Protein AF-A0A947T2P0-F1 (afdb_monomer)

pLDDT: mean 78.15, std 18.36, range [41.53, 95.62]

Radius of gyration: 22.37 Å; Cα contacts (8 Å, |Δi|>4): 62; chains: 1; bounding box: 40×73×29 Å

Mean predicted aligned error: 12.29 Å

Nearest PDB structures (foldseek):
  1wh6-assembly1_A  TM=2.568E-01  e=2.287E+00  Homo sapiens

Secondary structure (DSSP, 8-state):
-EEEEHHHHHHHHHHTS---TTTTHHHHHS--EEEEPTT--HHHHHHHHHHHHHHHHH--------------------

Structure (mmCIF, N/CA/C/O backbone):
data_AF-A0A947T2P0-F1
#
_entry.id   AF-A0A947T2P0-F1
#
loop_
_atom_site.group_PDB
_atom_site.id
_atom_site.type_symbol
_atom_site.label_atom_id
_atom_site.label_alt_id
_atom_site.label_comp_id
_atom_site.label_asym_id
_atom_site.label_entity_id
_atom_site.label_seq_id
_atom_site.pdbx_PDB_ins_code
_atom_site.Cartn_x
_atom_site.Cartn_y
_atom_site.Cartn_z
_atom_site.occupancy
_atom_site.B_iso_or_equiv
_atom_site.auth_seq_id
_atom_site.auth_comp_id
_atom_site.auth_asym_id
_atom_site.auth_atom_id
_atom_site.pdbx_PDB_model_num
ATOM 1 N N . MET A 1 1 ? 1.512 -12.205 -14.942 1.00 70.25 1 MET A N 1
ATOM 2 C CA . MET A 1 1 ? 0.717 -11.114 -14.330 1.00 70.25 1 MET A CA 1
ATOM 3 C C . MET A 1 1 ? 0.350 -11.448 -12.896 1.00 70.25 1 MET A C 1
ATOM 5 O O . MET A 1 1 ? -0.291 -12.469 -12.666 1.00 70.25 1 MET A O 1
ATOM 9 N N . ALA A 1 2 ? 0.774 -10.604 -11.955 1.00 87.06 2 ALA A N 1
ATOM 10 C CA . ALA A 1 2 ? 0.569 -10.785 -10.519 1.00 87.06 2 ALA A CA 1
ATOM 11 C C . ALA A 1 2 ? -0.401 -9.731 -9.963 1.00 87.06 2 ALA A C 1
ATOM 13 O O . ALA A 1 2 ? -0.468 -8.608 -10.464 1.00 87.06 2 ALA A O 1
ATOM 14 N N . TRP A 1 3 ? -1.148 -10.104 -8.927 1.00 91.62 3 TRP A N 1
ATOM 15 C CA . TRP A 1 3 ? -2.006 -9.201 -8.162 1.00 91.62 3 TRP A CA 1
ATOM 16 C C . TRP A 1 3 ? -1.402 -8.995 -6.780 1.00 91.62 3 TRP A C 1
ATOM 18 O O . TRP A 1 3 ? -0.937 -9.953 -6.166 1.00 91.62 3 TRP A O 1
ATOM 28 N N . LEU A 1 4 ? -1.413 -7.754 -6.304 1.00 93.12 4 LEU A N 1
ATOM 29 C CA . LEU A 1 4 ? -0.803 -7.358 -5.040 1.00 93.12 4 LEU A CA 1
ATOM 30 C C . LEU A 1 4 ? -1.840 -6.665 -4.177 1.00 93.12 4 LEU A C 1
ATOM 32 O O . LEU A 1 4 ? -2.481 -5.706 -4.605 1.00 93.12 4 LEU A O 1
ATOM 36 N N . TRP A 1 5 ? -1.999 -7.164 -2.961 1.00 94.75 5 TRP A N 1
ATOM 37 C CA . TRP A 1 5 ? -2.885 -6.563 -1.976 1.00 94.75 5 TRP A CA 1
ATOM 38 C C . TRP A 1 5 ? -2.236 -5.329 -1.356 1.00 94.75 5 TRP A C 1
ATOM 40 O O . TRP A 1 5 ? -1.013 -5.260 -1.227 1.00 94.75 5 TRP A O 1
ATOM 50 N N . THR A 1 6 ? -3.054 -4.371 -0.922 1.00 93.38 6 THR A N 1
ATOM 51 C CA . THR A 1 6 ? -2.587 -3.157 -0.239 1.00 93.38 6 THR A CA 1
ATOM 52 C C . THR A 1 6 ? -1.733 -3.433 0.997 1.00 93.38 6 THR A C 1
ATOM 54 O O . THR A 1 6 ? -0.853 -2.631 1.284 1.00 93.38 6 THR A O 1
ATOM 57 N N . ASP A 1 7 ? -1.920 -4.562 1.691 1.00 93.50 7 ASP A N 1
ATOM 58 C CA . ASP A 1 7 ? -1.050 -4.965 2.807 1.00 93.50 7 ASP A CA 1
ATOM 59 C C . ASP A 1 7 ? 0.378 -5.290 2.338 1.00 93.50 7 ASP A C 1
ATOM 61 O O . ASP A 1 7 ? 1.345 -4.798 2.911 1.00 93.50 7 ASP A O 1
ATOM 65 N N . THR A 1 8 ? 0.519 -6.005 1.217 1.00 94.25 8 THR A N 1
ATOM 66 C CA . THR A 1 8 ? 1.822 -6.264 0.585 1.00 94.25 8 THR A CA 1
ATOM 67 C C . THR A 1 8 ? 2.474 -4.973 0.091 1.00 94.25 8 THR A C 1
ATOM 69 O O . THR A 1 8 ? 3.679 -4.794 0.231 1.00 94.25 8 THR A O 1
ATOM 72 N N . LEU A 1 9 ? 1.691 -4.050 -0.477 1.00 94.25 9 LEU A N 1
ATOM 73 C CA . LEU A 1 9 ? 2.208 -2.744 -0.899 1.00 94.25 9 LEU A CA 1
ATOM 74 C C . LEU A 1 9 ? 2.657 -1.896 0.301 1.00 94.25 9 LEU A C 1
ATOM 76 O O . LEU A 1 9 ? 3.693 -1.242 0.225 1.00 94.25 9 LEU A O 1
ATOM 80 N N . ALA A 1 10 ? 1.911 -1.926 1.409 1.00 94.25 10 ALA A N 1
ATOM 81 C CA . ALA A 1 10 ? 2.290 -1.255 2.648 1.00 94.25 10 ALA A CA 1
ATOM 82 C C . ALA A 1 10 ? 3.588 -1.837 3.225 1.00 94.25 10 ALA A C 1
ATOM 84 O O . ALA A 1 10 ? 4.481 -1.075 3.577 1.00 94.25 10 ALA A O 1
ATOM 85 N N . ASP A 1 11 ? 3.734 -3.162 3.248 1.00 94.62 11 ASP A N 1
ATOM 86 C CA . ASP A 1 11 ? 4.955 -3.828 3.716 1.00 94.62 11 ASP A CA 1
ATOM 87 C C . ASP A 1 11 ? 6.194 -3.430 2.894 1.00 94.62 11 ASP A C 1
ATOM 89 O O . ASP A 1 11 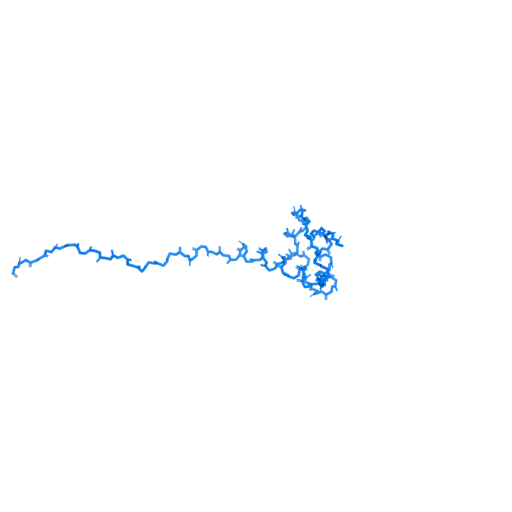? 7.253 -3.127 3.450 1.00 94.62 11 ASP A O 1
ATOM 93 N N . LEU A 1 12 ? 6.043 -3.330 1.568 1.00 94.69 12 LEU A N 1
ATOM 94 C CA . LEU A 1 12 ? 7.099 -2.848 0.675 1.00 94.69 12 LEU A CA 1
ATOM 95 C C . LEU A 1 12 ? 7.499 -1.400 0.988 1.00 94.69 12 LEU A C 1
ATOM 97 O O . LEU A 1 12 ? 8.690 -1.092 1.038 1.00 94.69 12 LEU A O 1
ATOM 101 N N . LEU A 1 13 ? 6.530 -0.511 1.216 1.00 94.50 13 LEU A N 1
ATOM 102 C CA . LEU A 1 13 ? 6.800 0.889 1.563 1.00 94.50 13 LEU A CA 1
ATOM 103 C C . LEU A 1 13 ? 7.449 1.028 2.943 1.00 94.50 13 LEU A C 1
ATOM 105 O O . LEU A 1 13 ? 8.362 1.830 3.113 1.00 94.50 13 LEU A O 1
ATOM 109 N N . GLU A 1 14 ? 7.027 0.229 3.916 1.00 95.62 14 GLU A N 1
ATOM 110 C CA . GLU A 1 14 ? 7.604 0.223 5.261 1.00 95.62 14 GLU A CA 1
ATOM 111 C C . GLU A 1 14 ? 9.053 -0.291 5.242 1.00 95.62 14 GLU A C 1
ATOM 113 O O . GLU A 1 14 ? 9.966 0.332 5.788 1.00 95.62 14 GLU A O 1
ATOM 118 N N . THR A 1 15 ? 9.291 -1.410 4.556 1.00 95.62 15 THR A N 1
ATOM 119 C CA . THR A 1 15 ? 10.581 -2.110 4.583 1.00 95.62 15 THR A CA 1
ATOM 120 C C . THR A 1 15 ? 11.615 -1.477 3.654 1.00 95.62 15 THR A C 1
ATOM 122 O O . THR A 1 15 ? 12.777 -1.305 4.037 1.00 95.62 15 THR A O 1
ATOM 125 N N . ILE A 1 16 ? 11.215 -1.145 2.423 1.00 93.56 16 ILE A N 1
ATOM 126 C CA . ILE A 1 16 ? 12.122 -0.664 1.372 1.00 93.56 16 ILE A CA 1
ATOM 127 C C . ILE A 1 16 ? 12.179 0.862 1.374 1.00 93.56 16 ILE A C 1
ATOM 129 O O . ILE A 1 16 ? 13.271 1.428 1.357 1.00 93.56 16 ILE A O 1
ATOM 133 N N . ASP A 1 17 ? 11.020 1.522 1.420 1.00 91.38 17 ASP A N 1
ATOM 134 C CA . ASP A 1 17 ? 10.917 2.986 1.322 1.00 91.38 17 ASP A CA 1
ATOM 135 C C . ASP A 1 17 ? 10.999 3.698 2.681 1.00 91.38 17 ASP A C 1
ATOM 137 O O . ASP A 1 17 ? 11.123 4.919 2.729 1.00 91.38 17 ASP A O 1
ATOM 141 N N . ARG A 1 18 ? 10.986 2.935 3.786 1.00 92.69 18 ARG A N 1
ATOM 142 C CA . ARG A 1 18 ? 11.039 3.438 5.170 1.00 92.69 18 ARG A CA 1
ATOM 143 C C . ARG A 1 18 ? 9.924 4.438 5.487 1.00 92.69 18 ARG A C 1
ATOM 145 O O . ARG A 1 18 ? 10.126 5.356 6.279 1.00 92.69 18 ARG A O 1
ATOM 152 N N . VAL A 1 19 ? 8.754 4.263 4.872 1.00 91.56 19 VAL A N 1
ATOM 153 C CA . VAL A 1 19 ? 7.569 5.071 5.182 1.00 91.56 19 VAL A CA 1
ATOM 154 C C . VAL A 1 19 ? 7.059 4.699 6.570 1.00 91.56 19 VAL A C 1
ATOM 156 O O . VAL A 1 19 ? 6.946 3.521 6.905 1.00 91.56 19 VAL A O 1
ATOM 159 N N . GLU A 1 20 ? 6.726 5.714 7.367 1.00 92.94 20 GLU A N 1
ATOM 160 C CA . GLU A 1 20 ? 6.219 5.521 8.723 1.00 92.94 20 GLU A CA 1
ATOM 161 C C . GLU A 1 20 ? 4.917 4.695 8.727 1.00 92.94 20 GLU A C 1
ATOM 163 O O . GLU A 1 20 ? 3.999 4.972 7.944 1.00 92.94 20 GLU A O 1
ATOM 168 N N . PRO A 1 21 ? 4.77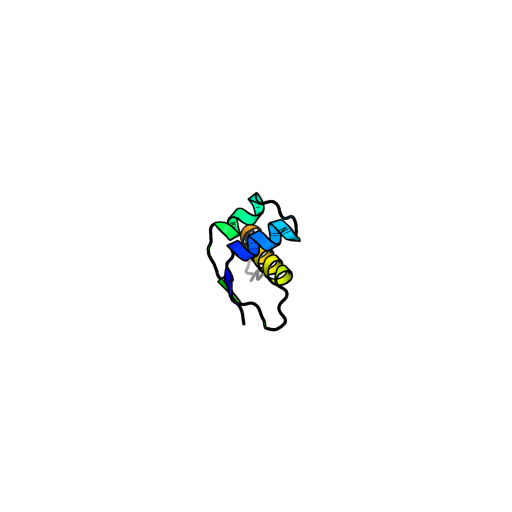2 3.725 9.647 1.00 89.50 21 PRO A N 1
ATOM 169 C CA . PRO A 1 21 ? 3.634 2.806 9.663 1.00 89.50 21 PRO A CA 1
ATOM 170 C C . PRO A 1 21 ? 2.287 3.513 9.868 1.00 89.50 21 PRO A C 1
ATOM 172 O O . PRO A 1 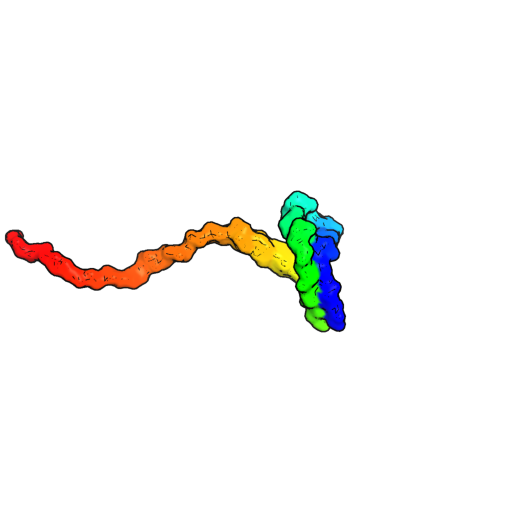21 ? 1.265 3.054 9.353 1.00 89.50 21 PRO A O 1
ATOM 175 N N . ASP A 1 22 ? 2.269 4.652 10.572 1.00 89.44 22 ASP A N 1
ATOM 176 C CA . ASP A 1 22 ? 1.050 5.448 10.766 1.00 89.44 22 ASP A CA 1
ATOM 177 C C . ASP A 1 22 ? 0.532 6.034 9.441 1.00 89.44 22 ASP A C 1
ATOM 179 O O . ASP A 1 22 ? -0.669 5.999 9.165 1.00 89.44 22 ASP A O 1
ATOM 183 N N . ALA A 1 23 ? 1.437 6.455 8.552 1.00 88.19 23 ALA A N 1
ATOM 184 C CA . ALA A 1 23 ? 1.081 6.972 7.234 1.00 88.19 23 ALA A CA 1
ATOM 185 C C . ALA A 1 23 ? 0.523 5.874 6.304 1.00 88.19 23 ALA A C 1
ATOM 187 O O . ALA A 1 23 ? -0.306 6.139 5.432 1.00 88.19 23 ALA A O 1
ATOM 188 N N . LEU A 1 24 ? 0.910 4.616 6.532 1.00 90.31 24 LEU A N 1
ATOM 189 C CA . LEU A 1 24 ? 0.433 3.447 5.785 1.00 90.31 24 LEU A CA 1
ATOM 190 C C . LEU A 1 24 ? -0.897 2.892 6.310 1.00 90.31 24 LEU A C 1
ATOM 192 O O . LEU A 1 24 ? -1.470 1.975 5.714 1.00 90.31 24 LEU A O 1
ATOM 196 N N . ARG A 1 25 ? -1.439 3.442 7.403 1.00 89.19 25 ARG A N 1
ATOM 197 C CA . ARG A 1 25 ? -2.687 2.959 8.009 1.00 89.19 25 ARG A CA 1
ATOM 198 C C . ARG A 1 25 ? -3.839 2.918 7.004 1.00 89.19 25 ARG A C 1
ATOM 200 O O . ARG A 1 25 ? -4.594 1.948 6.988 1.00 89.19 25 ARG A O 1
ATOM 207 N N . SER A 1 26 ? -3.941 3.919 6.130 1.00 86.31 26 SER A N 1
ATOM 208 C CA . SER A 1 26 ? -4.980 4.006 5.092 1.00 86.31 26 SER A CA 1
ATOM 209 C C . SER A 1 26 ? -4.915 2.869 4.062 1.00 86.31 26 SER A C 1
ATOM 211 O O . SER A 1 26 ? -5.961 2.404 3.610 1.00 86.31 26 SER A O 1
ATOM 213 N N . LEU A 1 27 ? -3.712 2.378 3.741 1.00 87.62 27 LEU A N 1
ATOM 214 C CA . LEU A 1 27 ? -3.505 1.209 2.877 1.00 87.62 27 LEU A CA 1
ATOM 215 C C . LEU A 1 27 ? -3.966 -0.080 3.571 1.00 87.62 27 LEU A C 1
ATOM 217 O O . LEU A 1 27 ? -4.646 -0.905 2.962 1.00 87.62 27 LEU A O 1
ATOM 221 N N . ARG A 1 28 ? -3.640 -0.235 4.860 1.00 87.75 28 ARG A N 1
ATOM 222 C CA . ARG A 1 28 ? -3.944 -1.449 5.637 1.00 87.75 28 ARG A CA 1
ATOM 223 C C . ARG A 1 28 ? -5.432 -1.595 5.978 1.00 87.75 28 ARG A C 1
ATOM 225 O O . ARG A 1 28 ? -5.943 -2.708 6.029 1.00 87.75 28 ARG A O 1
ATOM 232 N N . VAL A 1 29 ? -6.152 -0.490 6.189 1.00 87.56 29 VAL A N 1
ATOM 233 C CA . VAL A 1 29 ? -7.591 -0.523 6.539 1.00 87.56 29 VAL A CA 1
ATOM 234 C C . VAL A 1 29 ? -8.518 -0.712 5.336 1.00 87.56 29 VAL A C 1
ATOM 236 O O . VAL A 1 29 ? -9.687 -1.053 5.517 1.00 87.56 29 VAL A O 1
ATOM 239 N N . ARG A 1 30 ? -8.030 -0.499 4.107 1.00 84.81 30 ARG A N 1
ATOM 240 C CA . ARG A 1 30 ? -8.813 -0.656 2.873 1.00 84.81 30 ARG A CA 1
ATOM 241 C C . ARG A 1 30 ? -8.189 -1.753 2.008 1.00 84.81 30 ARG A C 1
ATOM 243 O O . ARG A 1 30 ? -7.298 -1.450 1.215 1.00 84.81 30 ARG A O 1
ATOM 250 N N . PRO A 1 31 ? -8.637 -3.015 2.134 1.00 86.75 31 PRO A N 1
ATOM 251 C CA . PRO A 1 31 ? -8.085 -4.111 1.349 1.00 86.75 31 PRO A CA 1
ATOM 252 C C . PRO A 1 31 ? -8.495 -3.963 -0.119 1.00 86.75 31 PRO A C 1
ATOM 254 O O . PRO A 1 31 ? -9.647 -4.192 -0.487 1.00 86.75 31 PRO A O 1
ATOM 257 N N . VAL A 1 32 ? -7.540 -3.570 -0.958 1.00 91.12 32 VAL A N 1
ATOM 258 C CA . VAL A 1 32 ? -7.697 -3.451 -2.413 1.00 91.12 32 VAL A CA 1
ATOM 259 C C . VAL A 1 32 ? -6.555 -4.214 -3.080 1.00 91.12 32 VAL A C 1
ATOM 261 O O . VAL A 1 32 ? -5.444 -4.260 -2.556 1.00 91.12 32 VAL A O 1
ATOM 264 N N . ALA A 1 33 ? -6.825 -4.846 -4.219 1.00 93.06 33 ALA A N 1
ATOM 265 C CA . ALA A 1 33 ? -5.805 -5.521 -5.009 1.00 93.06 33 ALA A CA 1
ATOM 266 C C . ALA A 1 33 ? -5.463 -4.692 -6.253 1.00 93.06 33 ALA A C 1
ATOM 268 O O . ALA A 1 33 ? -6.353 -4.300 -7.007 1.00 93.06 33 ALA A O 1
ATOM 269 N N . TYR A 1 34 ? -4.172 -4.475 -6.484 1.00 92.38 34 TYR A N 1
ATOM 270 C CA . TYR A 1 34 ? -3.637 -3.787 -7.653 1.00 92.38 34 TYR A CA 1
ATOM 271 C C . TYR A 1 34 ? -2.914 -4.781 -8.557 1.00 92.38 34 TYR A C 1
ATOM 273 O O . TYR A 1 34 ? -2.253 -5.714 -8.095 1.00 92.38 34 TYR A O 1
ATOM 281 N N . ARG A 1 35 ? -3.056 -4.598 -9.869 1.00 92.75 35 ARG A N 1
ATOM 282 C CA . ARG A 1 35 ? -2.413 -5.455 -10.864 1.00 92.75 35 ARG A CA 1
ATOM 283 C C . ARG A 1 35 ? -1.017 -4.926 -11.164 1.00 92.75 35 ARG A C 1
ATOM 285 O O . ARG A 1 35 ? -0.875 -3.774 -11.564 1.00 92.75 35 ARG A O 1
ATOM 292 N N . LEU A 1 36 ? -0.010 -5.785 -11.040 1.00 92.62 36 LEU A N 1
ATOM 293 C CA . LEU A 1 36 ? 1.337 -5.484 -11.508 1.00 92.62 36 LEU A CA 1
ATOM 294 C C . LEU A 1 36 ? 1.413 -5.711 -13.024 1.00 92.62 36 LEU A C 1
ATOM 296 O O . LEU A 1 36 ? 1.016 -6.775 -13.518 1.00 92.62 36 LEU A O 1
ATOM 300 N N . GLY A 1 37 ? 1.894 -4.698 -13.749 1.00 88.69 37 GLY A N 1
ATOM 301 C CA . GLY A 1 37 ? 2.216 -4.808 -15.174 1.00 88.69 37 GLY A CA 1
ATOM 302 C C . GLY A 1 37 ? 3.350 -5.805 -15.428 1.00 88.69 37 GLY A C 1
ATOM 303 O O . GLY A 1 37 ? 4.045 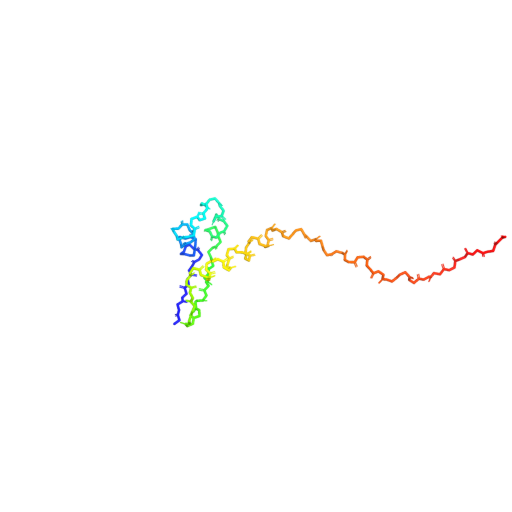-6.197 -14.495 1.00 88.69 37 GLY A O 1
ATOM 304 N N . ASP A 1 38 ? 3.531 -6.226 -16.681 1.00 82.38 38 ASP A N 1
ATOM 305 C CA . ASP A 1 38 ? 4.527 -7.252 -17.038 1.00 82.38 38 ASP A CA 1
ATOM 306 C C . ASP A 1 38 ? 5.972 -6.796 -16.748 1.00 82.38 38 ASP A C 1
ATOM 308 O O . ASP A 1 38 ? 6.744 -7.555 -16.173 1.00 82.38 38 ASP A O 1
ATOM 312 N N . ASP A 1 39 ? 6.281 -5.523 -17.011 1.00 81.50 39 ASP A N 1
ATOM 313 C CA . ASP A 1 39 ? 7.550 -4.859 -16.660 1.00 81.50 39 ASP A CA 1
ATOM 314 C C . ASP A 1 39 ? 7.438 -3.989 -15.390 1.00 81.50 39 ASP A C 1
ATOM 316 O O . ASP A 1 39 ? 8.237 -3.081 -15.153 1.00 81.50 39 ASP A O 1
ATOM 320 N N . GLY A 1 40 ? 6.383 -4.194 -14.596 1.00 80.38 40 GLY A N 1
ATOM 321 C CA . GLY A 1 40 ? 6.069 -3.346 -13.451 1.00 80.38 40 GLY A CA 1
ATOM 322 C C . GLY A 1 40 ? 7.017 -3.581 -12.279 1.00 80.38 40 GLY A C 1
ATOM 323 O O . GLY A 1 40 ? 7.110 -4.691 -11.760 1.00 80.38 40 GLY A O 1
ATOM 324 N N . ASP A 1 41 ? 7.661 -2.518 -11.805 1.00 90.56 41 ASP A N 1
ATOM 325 C CA . ASP A 1 41 ? 8.433 -2.545 -10.567 1.00 90.56 41 ASP A CA 1
ATOM 326 C C . ASP A 1 41 ? 7.508 -2.452 -9.336 1.00 90.56 41 ASP A C 1
ATOM 328 O O . ASP A 1 41 ? 6.637 -1.579 -9.242 1.00 90.56 41 ASP A O 1
ATOM 332 N N . LEU A 1 42 ? 7.697 -3.376 -8.388 1.00 91.69 42 LEU A N 1
ATOM 333 C CA . LEU A 1 42 ? 6.848 -3.533 -7.201 1.00 91.69 42 LEU A CA 1
ATOM 334 C C . LEU A 1 42 ? 6.827 -2.271 -6.337 1.00 91.69 42 LEU A C 1
ATOM 336 O O . LEU A 1 42 ? 5.758 -1.842 -5.894 1.00 91.69 42 LEU A O 1
ATOM 340 N N . ILE A 1 43 ? 7.999 -1.671 -6.104 1.00 92.94 43 ILE A N 1
ATOM 341 C CA . ILE A 1 43 ? 8.105 -0.495 -5.240 1.00 92.94 43 ILE A CA 1
ATOM 342 C C . ILE A 1 43 ? 7.544 0.750 -5.934 1.00 92.94 43 ILE A C 1
ATOM 344 O O . ILE A 1 43 ? 6.878 1.566 -5.300 1.00 92.94 43 ILE A O 1
ATOM 348 N N . SER A 1 44 ? 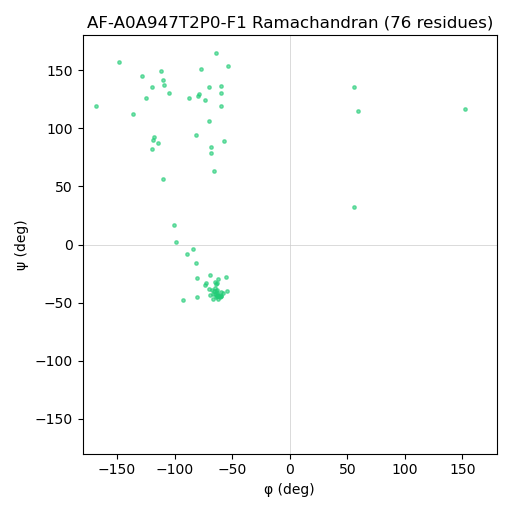7.713 0.855 -7.252 1.00 92.38 44 SER A N 1
ATOM 349 C CA . SER A 1 44 ? 7.113 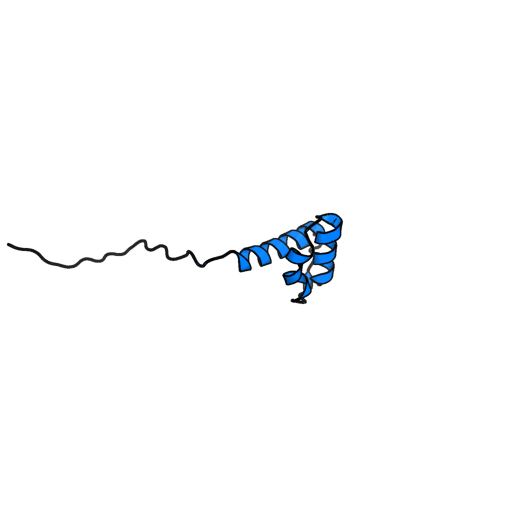1.914 -8.064 1.00 92.38 44 SER A CA 1
ATOM 350 C C . SER A 1 44 ? 5.585 1.864 -8.027 1.00 92.38 44 SER A C 1
ATOM 352 O O . SER A 1 44 ? 4.951 2.903 -7.835 1.00 92.38 44 SER A O 1
ATOM 354 N N . LEU A 1 45 ? 4.983 0.672 -8.132 1.00 93.00 45 LEU A N 1
ATOM 355 C CA . LEU A 1 45 ? 3.536 0.507 -7.965 1.00 93.00 45 LEU A CA 1
ATOM 356 C C . LEU A 1 45 ? 3.087 0.907 -6.554 1.00 93.00 45 LEU A C 1
ATOM 358 O O . LEU A 1 45 ? 2.120 1.654 -6.413 1.00 93.00 45 LEU A O 1
ATOM 362 N N . ALA A 1 46 ? 3.791 0.448 -5.515 1.00 93.31 46 ALA A N 1
ATOM 363 C CA . ALA A 1 46 ? 3.445 0.769 -4.133 1.00 93.31 46 ALA A CA 1
ATOM 364 C C . ALA A 1 46 ? 3.468 2.288 -3.873 1.00 93.31 46 ALA A C 1
ATOM 366 O O . ALA A 1 46 ? 2.519 2.830 -3.304 1.00 93.31 46 ALA A O 1
ATOM 367 N N . ARG A 1 47 ? 4.495 2.996 -4.368 1.00 92.81 47 ARG A N 1
ATOM 368 C CA . ARG A 1 47 ? 4.598 4.461 -4.271 1.00 92.81 47 ARG A CA 1
ATOM 369 C C . ARG A 1 47 ? 3.472 5.172 -5.021 1.00 92.81 47 ARG A C 1
ATOM 371 O O . ARG A 1 47 ? 2.892 6.104 -4.476 1.00 92.81 47 ARG A O 1
ATOM 378 N N . ALA A 1 48 ? 3.139 4.735 -6.236 1.00 92.12 48 ALA A N 1
ATOM 379 C CA . ALA A 1 48 ? 2.056 5.336 -7.015 1.00 92.12 48 ALA A CA 1
ATOM 380 C C . ALA A 1 48 ? 0.704 5.224 -6.292 1.00 92.12 48 ALA A C 1
ATOM 382 O O . ALA A 1 48 ? -0.014 6.213 -6.164 1.00 92.12 48 ALA A O 1
ATOM 383 N N . VAL A 1 49 ? 0.398 4.043 -5.747 1.00 91.19 49 VAL A N 1
ATOM 384 C CA . VAL A 1 49 ? -0.827 3.810 -4.969 1.00 91.19 49 VAL A CA 1
ATOM 385 C C . VAL A 1 49 ? -0.852 4.663 -3.695 1.00 91.19 49 VAL A C 1
ATOM 387 O O . VAL A 1 49 ? -1.885 5.236 -3.352 1.00 91.19 49 VAL A O 1
ATOM 390 N N . TYR A 1 50 ? 0.279 4.781 -2.996 1.00 90.06 50 TYR A N 1
ATOM 391 C CA . TYR A 1 50 ? 0.382 5.617 -1.800 1.00 90.06 50 TYR A CA 1
ATOM 392 C C . TYR A 1 50 ? 0.141 7.103 -2.103 1.00 90.06 50 TYR A C 1
ATOM 394 O O . TYR A 1 50 ? -0.624 7.754 -1.389 1.00 90.06 50 TYR A O 1
ATOM 402 N N . GLN A 1 51 ? 0.717 7.620 -3.192 1.00 88.06 51 GLN A N 1
ATOM 403 C CA . GLN A 1 51 ? 0.510 9.006 -3.620 1.00 88.06 51 GLN A CA 1
ATOM 404 C C . GLN A 1 51 ? -0.940 9.268 -4.033 1.00 88.06 51 GLN A C 1
ATOM 406 O O . GLN A 1 51 ? -1.515 10.260 -3.602 1.00 88.06 51 GLN A O 1
ATOM 411 N N . GLU A 1 52 ? -1.575 8.355 -4.773 1.00 87.25 52 GLU A N 1
ATOM 412 C CA . GLU A 1 52 ? -2.991 8.479 -5.148 1.00 87.25 52 GLU A CA 1
ATOM 413 C C . GLU A 1 52 ? -3.901 8.587 -3.909 1.00 87.25 52 GLU A C 1
ATOM 415 O O . GLU A 1 52 ? -4.810 9.424 -3.850 1.00 87.25 52 GLU A O 1
ATOM 420 N N . MET A 1 53 ? -3.632 7.788 -2.869 1.00 79.69 53 MET A N 1
ATOM 421 C CA . MET A 1 53 ? -4.378 7.873 -1.610 1.00 79.69 53 MET A CA 1
ATOM 422 C C . MET A 1 53 ? -4.081 9.157 -0.827 1.00 79.69 53 MET A 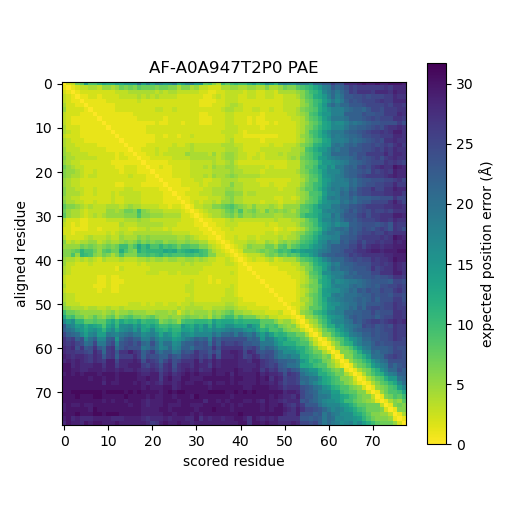C 1
ATOM 424 O O . MET A 1 53 ? -5.003 9.736 -0.249 1.00 79.69 53 MET A O 1
ATOM 428 N N . GLY A 1 54 ? -2.826 9.613 -0.825 1.00 73.19 54 GLY A N 1
ATOM 429 C CA . GLY A 1 54 ? -2.416 10.874 -0.207 1.00 73.19 54 GLY A CA 1
ATOM 430 C C . GLY A 1 54 ? -3.049 12.090 -0.887 1.00 73.19 54 GLY A C 1
ATOM 431 O O . GLY A 1 54 ? -3.622 12.945 -0.218 1.00 73.19 54 GLY A O 1
ATOM 432 N N . GLU A 1 55 ? -3.053 12.137 -2.219 1.00 61.97 55 GLU A N 1
ATOM 433 C CA . GLU A 1 55 ? -3.700 13.196 -3.001 1.00 61.97 55 GLU A CA 1
ATOM 434 C C . GLU A 1 55 ? -5.220 13.209 -2.809 1.00 61.97 55 GLU A C 1
ATOM 436 O O . GLU A 1 55 ? -5.829 14.278 -2.753 1.00 61.97 55 GLU A O 1
ATOM 441 N N . THR A 1 56 ? -5.843 12.041 -2.631 1.00 56.91 56 THR A N 1
ATOM 442 C CA . THR A 1 56 ? -7.276 11.963 -2.307 1.00 56.91 56 THR A CA 1
ATOM 443 C C . THR A 1 56 ? -7.582 12.571 -0.930 1.00 56.91 56 THR A C 1
ATOM 445 O O . THR A 1 56 ? -8.645 13.162 -0.747 1.00 56.91 56 THR A O 1
ATOM 448 N N . ALA A 1 57 ? -6.655 12.478 0.030 1.00 52.41 57 ALA A N 1
ATOM 449 C CA . ALA A 1 57 ? -6.780 13.110 1.347 1.00 52.41 57 ALA A CA 1
ATOM 450 C C . ALA A 1 57 ? -6.411 14.610 1.337 1.00 52.41 57 ALA A C 1
ATOM 452 O O . ALA A 1 57 ? -6.953 15.384 2.125 1.00 52.41 57 ALA A O 1
ATOM 453 N N . THR A 1 58 ? -5.514 15.023 0.436 1.00 45.59 58 THR A N 1
ATOM 454 C CA . THR A 1 58 ? -4.934 16.375 0.368 1.00 45.59 58 THR A CA 1
ATOM 455 C C . THR A 1 58 ? -5.584 17.288 -0.668 1.00 45.59 58 THR A C 1
ATOM 457 O O . THR A 1 58 ? -5.180 18.438 -0.764 1.00 45.59 58 THR A O 1
ATOM 460 N N . ARG A 1 59 ? -6.618 16.877 -1.409 1.00 41.53 59 ARG A N 1
ATOM 461 C CA . ARG A 1 59 ? -7.428 17.831 -2.184 1.00 41.53 59 ARG A CA 1
ATOM 462 C C . ARG A 1 59 ? -8.471 18.506 -1.279 1.00 41.53 59 ARG A C 1
ATOM 464 O O . ARG A 1 59 ? -9.585 17.985 -1.176 1.00 41.53 59 ARG A O 1
ATOM 471 N N . PRO A 1 60 ? -8.232 19.702 -0.692 1.00 44.91 60 PRO A N 1
ATOM 472 C CA . PRO A 1 60 ? -9.348 20.613 -0.561 1.00 44.91 60 PRO A CA 1
ATOM 473 C C . PRO A 1 60 ? -9.814 20.875 -1.992 1.00 44.91 60 PRO A C 1
ATOM 475 O O . PRO A 1 60 ? -9.015 21.154 -2.886 1.00 44.91 60 PRO A O 1
ATOM 478 N N . ARG A 1 61 ? -11.113 20.743 -2.229 1.00 44.00 61 ARG A N 1
ATOM 479 C CA . ARG A 1 61 ? -11.755 21.258 -3.432 1.00 44.00 61 ARG A CA 1
ATOM 480 C C . ARG A 1 61 ? -11.470 22.762 -3.510 1.00 44.00 61 ARG A C 1
ATOM 482 O O . ARG A 1 61 ? -12.229 23.557 -2.973 1.00 44.00 61 ARG A O 1
ATOM 489 N N . LEU A 1 62 ? -10.369 23.145 -4.143 1.00 52.66 62 LEU A N 1
ATOM 490 C CA . LEU A 1 62 ? -10.097 24.506 -4.583 1.00 52.66 62 LEU A CA 1
ATOM 491 C C . LEU A 1 62 ? -10.167 24.526 -6.111 1.00 52.66 62 LEU A C 1
ATOM 493 O O . LEU A 1 62 ? -9.228 24.891 -6.802 1.00 52.66 62 LEU A O 1
ATOM 497 N N . GLU A 1 63 ? -11.312 24.088 -6.622 1.00 49.50 63 GLU A N 1
ATOM 498 C CA . GLU A 1 63 ? -11.773 24.426 -7.961 1.00 49.50 63 GLU A CA 1
ATOM 499 C C . GLU A 1 63 ? -13.113 25.147 -7.796 1.00 49.50 63 GLU A C 1
ATOM 501 O O . GLU A 1 63 ? -14.184 24.547 -7.862 1.00 49.50 63 GLU A O 1
ATOM 506 N N . ASP A 1 64 ? -13.028 26.445 -7.506 1.00 50.75 64 ASP A N 1
ATOM 507 C CA . ASP A 1 64 ? -13.917 27.424 -8.126 1.00 50.75 64 ASP A CA 1
ATOM 508 C C . ASP A 1 64 ? -13.012 28.390 -8.903 1.00 50.75 64 ASP A C 1
ATOM 510 O O . ASP A 1 64 ? -12.478 29.348 -8.337 1.00 50.75 64 ASP A O 1
ATOM 514 N N . PRO A 1 65 ? -12.724 28.118 -10.187 1.00 53.72 65 PRO A N 1
ATOM 515 C CA . PRO A 1 65 ? -12.252 29.156 -11.079 1.00 53.72 65 PRO A CA 1
ATOM 516 C C . PRO A 1 65 ? -13.421 30.119 -11.301 1.00 53.72 65 PRO A C 1
ATOM 518 O O . PRO A 1 65 ? -14.152 30.019 -12.285 1.00 53.72 65 PRO A O 1
ATOM 521 N N . GLY A 1 66 ? -13.593 31.062 -10.374 1.00 49.62 66 GLY A N 1
ATOM 522 C CA . GLY A 1 66 ? -14.434 32.244 -10.525 1.00 49.62 66 GLY A CA 1
ATOM 523 C C . GLY A 1 66 ? -13.871 33.170 -11.605 1.00 49.62 66 GLY A C 1
ATOM 524 O O . GLY A 1 66 ? -13.456 34.293 -11.333 1.00 49.62 66 GLY A O 1
ATOM 525 N N . ALA A 1 67 ? -13.823 32.686 -12.841 1.00 53.81 67 ALA A N 1
ATOM 526 C CA . ALA A 1 67 ? -13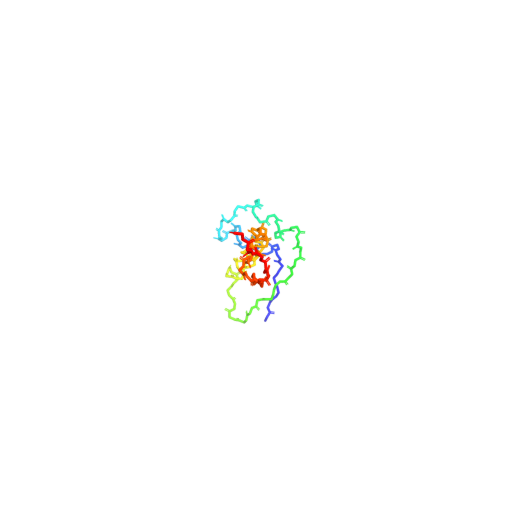.504 33.436 -14.038 1.00 53.81 67 ALA A CA 1
ATOM 527 C C . ALA A 1 67 ? -14.756 33.471 -14.922 1.00 53.81 67 ALA A C 1
ATOM 529 O O . ALA A 1 67 ? -14.915 32.616 -15.778 1.00 53.81 67 ALA A O 1
ATOM 530 N N . GLY A 1 68 ? -15.615 34.472 -14.675 1.00 51.78 68 GLY A N 1
ATOM 531 C CA . GLY A 1 68 ? -16.540 35.115 -15.625 1.00 51.78 68 GLY A CA 1
ATOM 532 C C . GLY A 1 68 ? -17.553 34.237 -16.387 1.00 51.78 68 GLY A C 1
ATOM 533 O O . GLY A 1 68 ? -17.204 33.268 -17.044 1.00 51.78 68 GLY A O 1
ATOM 534 N N . PRO A 1 69 ? -18.816 34.679 -16.470 1.00 48.31 69 PRO A N 1
ATOM 535 C CA . PRO A 1 69 ? -19.040 35.847 -17.308 1.00 48.31 69 PRO A CA 1
ATOM 536 C C . PRO A 1 69 ? -19.979 36.840 -16.625 1.00 48.31 69 PRO A C 1
ATOM 538 O O .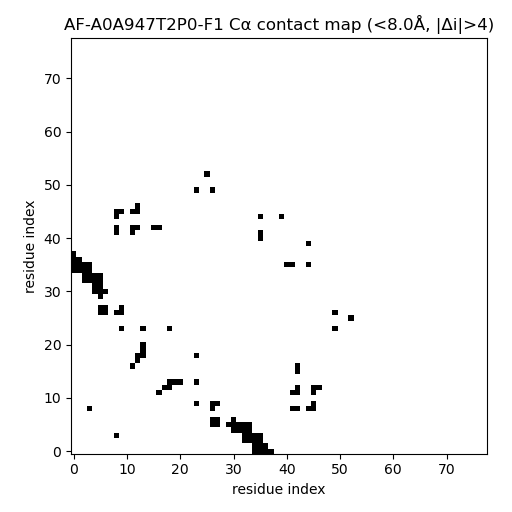 PRO A 1 69 ? -21.173 36.597 -16.462 1.00 48.31 69 PRO A O 1
ATOM 541 N N . GLY A 1 70 ? -19.438 38.003 -16.260 1.00 49.12 70 GLY A N 1
ATOM 542 C CA . GLY A 1 70 ? -20.249 39.174 -15.952 1.00 49.12 70 GLY A CA 1
ATOM 543 C C . GLY A 1 70 ? -20.919 39.674 -17.228 1.00 49.12 70 GLY A C 1
ATOM 544 O O . GLY A 1 70 ? -20.453 40.627 -17.843 1.00 49.12 70 GLY A O 1
ATOM 545 N N . HIS A 1 71 ? -21.998 39.013 -17.641 1.00 51.78 71 HIS A N 1
ATOM 546 C CA . HIS A 1 71 ? -22.992 39.624 -18.509 1.00 51.78 71 HIS A CA 1
ATOM 547 C C . HIS A 1 71 ? -23.558 40.847 -17.774 1.00 51.78 71 HIS A C 1
ATOM 549 O O . HIS A 1 71 ? -24.101 40.734 -16.676 1.00 51.78 71 HIS A O 1
ATOM 555 N N . SER A 1 72 ? -23.389 42.024 -18.379 1.00 56.84 72 SER A N 1
ATOM 556 C CA . SER A 1 72 ? -24.050 43.273 -17.986 1.00 56.84 72 SER A CA 1
ATOM 557 C C . SER A 1 72 ? -25.575 43.088 -17.924 1.00 56.84 72 SER A C 1
ATOM 559 O O . SER A 1 72 ? -26.118 42.274 -18.675 1.00 56.84 72 SER A O 1
ATOM 561 N N . PRO A 1 73 ? -26.295 43.879 -17.106 1.00 56.03 73 PRO A N 1
ATOM 562 C CA . PRO A 1 73 ? -26.876 45.083 -17.708 1.00 56.03 73 PRO A CA 1
ATOM 563 C C . PRO A 1 73 ? -27.001 46.302 -16.769 1.00 56.03 73 PRO A C 1
ATOM 565 O O . PRO A 1 73 ? -27.127 46.184 -15.558 1.00 56.03 73 PRO A O 1
ATOM 568 N N . SER A 1 74 ? -27.069 47.475 -17.405 1.00 48.09 74 SER A N 1
ATOM 569 C CA . SER A 1 74 ? -27.885 48.635 -17.013 1.00 48.09 74 SER A CA 1
ATOM 570 C C . SER A 1 74 ? -27.693 49.292 -15.640 1.00 48.09 74 SER A C 1
ATOM 572 O O . SER A 1 74 ? -28.167 48.802 -14.622 1.00 48.09 74 SER A O 1
ATOM 574 N N . SER A 1 75 ? -27.231 50.548 -15.664 1.00 49.44 75 SER A N 1
ATOM 575 C CA . SER A 1 75 ? -28.062 51.737 -15.359 1.00 49.44 75 SER A CA 1
ATOM 576 C C . SER A 1 75 ? -27.208 52.875 -14.807 1.00 49.44 75 SER A C 1
ATOM 578 O O . SER A 1 75 ? -26.676 52.759 -13.707 1.00 49.44 75 SER A O 1
ATOM 580 N N . ARG A 1 76 ? -27.148 54.006 -15.523 1.00 53.00 76 ARG A N 1
ATOM 581 C CA . ARG A 1 76 ? -27.060 55.341 -14.908 1.00 53.00 76 ARG A CA 1
ATOM 582 C C . ARG A 1 76 ? -27.285 56.450 -15.940 1.00 53.00 76 ARG A C 1
ATOM 584 O O . ARG A 1 76 ? -26.484 56.593 -16.859 1.00 53.00 76 ARG A O 1
ATOM 591 N N . PRO A 1 77 ? -28.329 57.263 -15.743 1.00 64.25 77 PRO A N 1
ATOM 592 C CA . PRO A 1 77 ? -28.225 58.692 -15.986 1.00 64.25 77 PRO A CA 1
ATOM 593 C C . PRO A 1 77 ? -28.503 59.471 -14.692 1.00 64.25 77 PRO A C 1
ATOM 595 O O . PRO A 1 77 ? -29.449 59.156 -13.969 1.00 64.25 77 PRO A O 1
ATOM 598 N N . ALA A 1 78 ? -27.672 60.475 -14.419 1.00 55.56 78 ALA A N 1
ATOM 599 C CA . ALA A 1 78 ? -27.997 61.689 -13.668 1.00 55.56 78 ALA A CA 1
ATOM 600 C C . ALA A 1 78 ? -26.893 62.715 -13.939 1.00 55.56 78 ALA A C 1
ATOM 602 O O . ALA A 1 78 ? -25.715 62.357 -13.706 1.00 55.56 78 ALA A O 1
#

Foldseek 3Di:
DDKDWLVNLLVCCCPPVVDDNVLSVVSVVDTDIDDADPPRDSNVVSVVVSVVVVVVVPDPPPPPPPDDDPDDDDDDDD

Sequence (78 aa):
MAWLWTDTLADLLETIDRVEPDALRSLRVRPVAYRLGDDGDLISLARAVYQEMGETATRPRLEDPGAGPGHSPSSRPA

Solvent-accessible surface area (backbone atoms only — not comparable to full-atom values): 5024 Å² total; per-residue (Å²): 126,52,75,42,42,26,55,61,34,37,50,46,36,39,71,75,67,63,45,58,70,76,78,38,44,69,38,61,78,48,86,47,74,46,77,46,53,91,88,52,53,70,66,61,52,31,51,53,54,51,48,55,54,47,51,67,72,66,56,73,90,81,78,76,83,88,68,78,82,85,74,81,81,89,88,86,88,134